Protein AF-A0A9R1PK18-F1 (afdb_monomer_lite)

Sequence (159 aa):
MLTIEDYFVHLFPNYHPVRVITLTYQPFVLVVAAVFAYHEAKVNTRVRNLVGYSLFFLGSLALIILDLATSGRGGIATFIGVCTVVAVFGVAEGHVEGAMTGDLSLMCPEFIQSFSAGMAASGAITSALRLVTKAAFEKSRDGLRRGASMHQIKPPIRS

Structure (mmCIF, N/CA/C/O backbone):
data_AF-A0A9R1PK18-F1
#
_entry.id   AF-A0A9R1PK18-F1
#
loop_
_atom_site.group_PDB
_atom_site.id
_atom_site.type_symbol
_atom_site.label_atom_id
_atom_site.label_alt_id
_atom_site.label_comp_id
_atom_site.label_asym_id
_atom_site.label_entity_id
_atom_site.label_seq_id
_atom_site.pdbx_PDB_ins_code
_atom_site.Cartn_x
_atom_site.Cartn_y
_atom_site.Cartn_z
_atom_site.occupancy
_atom_site.B_iso_or_equiv
_atom_site.auth_seq_id
_atom_site.auth_comp_id
_atom_site.auth_asym_id
_atom_site.auth_atom_id
_atom_site.pdbx_PDB_model_num
ATOM 1 N N . MET A 1 1 ? -1.855 1.711 5.609 1.00 57.25 1 MET A N 1
ATOM 2 C CA . MET A 1 1 ? -2.809 0.819 6.313 1.00 57.25 1 MET A CA 1
ATOM 3 C C . MET A 1 1 ? -2.624 0.723 7.835 1.00 57.25 1 MET A C 1
ATOM 5 O O . MET A 1 1 ? -3.554 0.308 8.508 1.00 57.25 1 MET A O 1
ATOM 9 N N . LEU A 1 2 ? -1.475 1.110 8.405 1.00 57.41 2 LEU A N 1
ATOM 10 C CA . LEU A 1 2 ? -1.173 0.887 9.831 1.00 57.41 2 LEU A CA 1
ATOM 11 C C . LEU A 1 2 ? -2.040 1.676 10.832 1.00 57.41 2 LEU A C 1
ATOM 13 O O . LEU A 1 2 ? -2.220 1.223 11.955 1.00 57.41 2 LEU A O 1
ATOM 17 N N . THR A 1 3 ? -2.576 2.842 10.466 1.00 60.62 3 THR A N 1
ATOM 18 C CA . THR A 1 3 ? -3.365 3.706 11.370 1.00 60.62 3 THR A CA 1
ATOM 19 C C . THR A 1 3 ? -4.764 3.181 11.670 1.00 60.62 3 THR A C 1
ATOM 21 O O . THR A 1 3 ? -5.301 3.455 12.737 1.00 60.62 3 THR A O 1
ATOM 24 N N . ILE A 1 4 ? -5.354 2.417 10.749 1.00 64.94 4 ILE A N 1
ATOM 25 C CA . ILE A 1 4 ? -6.726 1.903 10.871 1.00 64.94 4 ILE A CA 1
ATOM 26 C C . ILE A 1 4 ? -6.769 0.511 11.524 1.00 64.94 4 ILE A C 1
ATOM 28 O O . ILE A 1 4 ? -7.832 -0.049 11.773 1.00 64.94 4 ILE A O 1
ATOM 32 N N . GLU A 1 5 ? -5.603 -0.062 11.816 1.00 68.88 5 GLU A N 1
ATOM 33 C CA . GLU A 1 5 ? -5.474 -1.389 12.410 1.00 68.88 5 GLU A CA 1
ATOM 34 C C . GLU A 1 5 ? -6.122 -1.457 13.799 1.00 68.88 5 GLU A C 1
ATOM 36 O O . GLU A 1 5 ? -6.880 -2.383 14.074 1.00 68.88 5 GLU A O 1
ATOM 41 N N . ASP A 1 6 ? -5.900 -0.442 14.643 1.00 68.44 6 ASP A N 1
ATOM 42 C CA . ASP A 1 6 ? -6.524 -0.365 15.971 1.00 68.44 6 ASP A CA 1
ATOM 43 C C . ASP A 1 6 ? -8.057 -0.281 15.869 1.00 68.44 6 ASP A C 1
ATOM 45 O O . ASP A 1 6 ? -8.773 -0.867 16.685 1.00 68.44 6 ASP A O 1
AT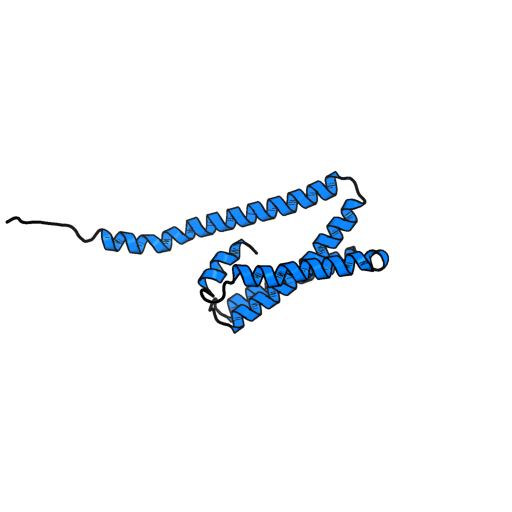OM 49 N N . TYR A 1 7 ? -8.564 0.386 14.826 1.00 69.19 7 TYR A N 1
ATOM 50 C CA . TYR A 1 7 ? -9.993 0.430 14.525 1.00 69.19 7 TYR A CA 1
ATOM 51 C C . TYR A 1 7 ? -10.524 -0.952 14.129 1.00 69.19 7 TYR A C 1
ATOM 53 O O . TYR A 1 7 ? -11.515 -1.409 14.694 1.00 69.19 7 TYR A O 1
ATOM 61 N N . PHE A 1 8 ? -9.842 -1.676 13.238 1.00 69.94 8 PHE A N 1
ATOM 62 C CA . PHE A 1 8 ? -10.273 -3.018 12.839 1.00 69.94 8 PHE A CA 1
ATOM 63 C C . PHE A 1 8 ? -10.154 -4.058 13.953 1.00 69.94 8 PHE A C 1
ATOM 65 O O . PHE A 1 8 ? -11.007 -4.939 14.036 1.00 69.94 8 PHE A O 1
ATOM 72 N N . VAL A 1 9 ? -9.161 -3.956 14.839 1.00 71.00 9 VAL A N 1
ATOM 73 C CA . VAL A 1 9 ? -9.068 -4.806 16.039 1.00 71.00 9 VAL A CA 1
ATOM 74 C C . VAL A 1 9 ? -10.256 -4.565 16.970 1.00 71.00 9 VAL A C 1
ATOM 76 O O . VAL A 1 9 ? -10.813 -5.523 17.503 1.00 71.00 9 VAL A O 1
ATOM 79 N N . HIS A 1 10 ? -10.686 -3.311 17.131 1.00 70.56 10 HIS A N 1
ATOM 80 C CA . HIS A 1 10 ? -11.887 -2.982 17.898 1.00 70.56 10 HIS A CA 1
ATOM 81 C C . HIS A 1 10 ? -13.172 -3.478 17.213 1.00 70.56 10 HIS A C 1
ATOM 83 O O . HIS A 1 10 ? -14.084 -3.964 17.879 1.00 70.56 10 HIS A O 1
ATOM 89 N N . LEU A 1 11 ? -13.243 -3.373 15.885 1.00 71.25 11 LEU A N 1
ATOM 90 C CA . LEU A 1 11 ? -14.423 -3.714 15.092 1.00 71.25 11 LEU A CA 1
ATOM 91 C C . LEU A 1 11 ? -14.609 -5.231 14.890 1.00 71.25 11 LEU A C 1
ATOM 93 O O . LEU A 1 11 ? -15.740 -5.708 14.790 1.00 71.25 11 LEU A O 1
ATOM 97 N N . PHE A 1 12 ? -13.512 -5.995 14.848 1.00 73.50 12 PHE A N 1
ATOM 98 C CA . PHE A 1 12 ? -13.492 -7.435 14.559 1.00 73.50 12 PHE A CA 1
ATOM 99 C C . PHE A 1 12 ? -12.625 -8.230 15.558 1.00 73.50 12 PHE A C 1
ATOM 101 O O . PHE A 1 12 ? -11.645 -8.869 15.159 1.00 73.50 12 PHE A O 1
ATOM 108 N N . PRO A 1 13 ? -12.982 -8.263 16.855 1.00 69.00 13 PRO A N 1
ATOM 109 C CA . PRO A 1 13 ? -12.143 -8.865 17.898 1.00 69.00 13 PRO A CA 1
ATOM 110 C C . PRO A 1 13 ? -11.873 -10.369 17.697 1.00 69.00 13 PRO A C 1
ATOM 112 O O . PRO A 1 13 ? -10.833 -10.863 18.122 1.00 69.00 13 PRO A O 1
ATOM 115 N N . ASN A 1 14 ? -12.762 -11.087 17.000 1.00 72.00 14 ASN A N 1
ATOM 116 C CA . ASN A 1 14 ? -12.668 -12.540 16.795 1.00 72.00 14 ASN A CA 1
ATOM 117 C C . ASN A 1 14 ? -11.960 -12.967 15.490 1.00 72.00 14 ASN A C 1
ATOM 119 O O . ASN A 1 14 ? -11.786 -14.161 15.271 1.00 72.00 14 ASN A O 1
ATOM 123 N N . TYR A 1 15 ? -11.565 -12.034 14.611 1.00 63.53 15 TYR A N 1
ATOM 124 C CA . TYR A 1 15 ? -11.090 -12.354 13.248 1.00 63.53 15 TYR A CA 1
ATOM 125 C C . TYR A 1 15 ? -9.581 -12.165 13.029 1.00 63.53 15 TYR A C 1
ATOM 127 O O . TYR A 1 15 ? -9.112 -12.292 11.902 1.00 63.53 15 TYR A O 1
ATOM 135 N N . HIS A 1 16 ? -8.805 -11.862 14.078 1.00 76.81 16 HIS A N 1
ATOM 136 C CA . HIS A 1 16 ? -7.369 -11.540 13.975 1.00 76.81 16 HIS A CA 1
ATOM 137 C C . HIS A 1 16 ? -7.029 -10.643 12.759 1.00 76.81 16 HIS A C 1
ATOM 139 O O . HIS A 1 16 ? -6.187 -11.009 11.930 1.00 76.81 16 HIS A O 1
ATOM 145 N N . PRO A 1 17 ? -7.668 -9.464 12.640 1.00 73.12 17 PRO A N 1
ATOM 146 C CA . PRO A 1 17 ? -7.693 -8.663 11.415 1.00 73.12 17 PRO A CA 1
ATOM 147 C C . PRO A 1 17 ? -6.297 -8.317 10.896 1.00 73.12 17 PRO A C 1
ATOM 149 O O . PRO A 1 17 ? -6.064 -8.391 9.697 1.00 73.12 17 PRO A O 1
ATOM 152 N N . VAL A 1 18 ? -5.341 -8.046 11.788 1.00 77.62 18 VAL A N 1
ATOM 153 C CA . VAL A 1 18 ? -3.947 -7.729 11.429 1.00 77.62 18 VAL A CA 1
ATOM 154 C C . VAL A 1 18 ? -3.310 -8.821 10.567 1.00 77.62 18 VAL A C 1
ATOM 156 O O . VAL A 1 18 ? -2.689 -8.532 9.551 1.00 77.62 18 VAL A O 1
ATOM 159 N N . ARG A 1 19 ? -3.496 -10.095 10.934 1.00 80.56 19 ARG A N 1
ATOM 160 C CA . ARG A 1 19 ? -2.884 -11.224 10.217 1.00 80.56 19 ARG A CA 1
ATOM 161 C C . ARG A 1 19 ? -3.543 -11.446 8.863 1.00 80.56 19 ARG A C 1
ATOM 163 O O . ARG A 1 19 ? -2.853 -11.662 7.872 1.00 80.56 19 ARG A O 1
ATOM 170 N N . VAL A 1 20 ? -4.872 -11.382 8.831 1.00 82.31 20 VAL A N 1
ATOM 171 C CA . VAL A 1 20 ? -5.658 -11.606 7.612 1.00 82.31 20 VAL A CA 1
ATOM 172 C C . VAL A 1 20 ? -5.402 -10.498 6.597 1.00 82.31 20 VAL A C 1
ATOM 174 O O . VAL A 1 20 ? -5.195 -10.783 5.422 1.00 82.31 20 VAL A O 1
ATOM 177 N N . ILE A 1 21 ? -5.351 -9.246 7.048 1.00 81.38 21 ILE A N 1
ATOM 178 C CA . ILE A 1 21 ? -5.043 -8.087 6.210 1.00 81.38 21 ILE A CA 1
ATOM 179 C C . ILE A 1 21 ? -3.657 -8.242 5.577 1.00 81.38 21 ILE A C 1
ATOM 181 O O . ILE A 1 21 ? -3.544 -8.145 4.359 1.00 81.38 21 ILE A O 1
ATOM 185 N N . THR A 1 22 ? -2.623 -8.574 6.357 1.00 83.62 22 THR A N 1
ATOM 186 C CA . THR A 1 22 ? -1.271 -8.793 5.816 1.00 83.62 22 THR A CA 1
ATOM 187 C C . THR A 1 22 ? -1.233 -9.944 4.811 1.00 83.62 22 THR A C 1
ATOM 189 O O . THR A 1 22 ? -0.655 -9.796 3.735 1.00 83.62 22 THR A O 1
ATOM 192 N N . LEU A 1 23 ? -1.894 -11.066 5.115 1.00 82.50 23 LEU A N 1
ATOM 193 C CA . LEU A 1 23 ? -2.007 -12.211 4.202 1.00 82.50 23 LEU A CA 1
ATOM 194 C C . LEU A 1 23 ? -2.803 -11.899 2.934 1.00 82.50 23 LEU A C 1
ATOM 196 O O . LEU A 1 23 ? -2.597 -12.550 1.922 1.00 82.50 23 LEU A O 1
ATOM 200 N N . THR A 1 24 ? -3.709 -10.930 2.975 1.00 84.44 24 THR A N 1
ATOM 201 C CA . THR A 1 24 ? -4.490 -10.515 1.803 1.00 84.44 24 THR A CA 1
ATOM 202 C C . THR A 1 24 ? -3.757 -9.455 0.990 1.00 84.44 24 THR A C 1
ATOM 204 O O . THR A 1 24 ? -4.005 -9.305 -0.194 1.00 84.44 24 THR A O 1
ATOM 207 N N . TYR A 1 25 ? -2.853 -8.705 1.606 1.00 87.81 25 TYR A N 1
ATOM 208 C CA . TYR A 1 25 ? -2.128 -7.628 0.951 1.00 87.81 25 TYR A CA 1
ATOM 209 C C . TYR A 1 25 ? -0.857 -8.142 0.270 1.00 87.81 25 TYR A C 1
ATOM 211 O O . TYR A 1 25 ? -0.725 -8.103 -0.953 1.00 87.81 25 TYR A O 1
ATOM 219 N N . GLN A 1 26 ? 0.055 -8.705 1.065 1.00 90.31 26 GLN A N 1
ATOM 220 C CA . GLN A 1 26 ? 1.417 -9.024 0.648 1.00 90.31 26 GLN A CA 1
ATOM 221 C C . GLN A 1 26 ? 1.521 -9.975 -0.558 1.00 90.31 26 GLN A C 1
ATOM 223 O O . GLN A 1 26 ? 2.322 -9.691 -1.450 1.00 90.31 26 GLN A O 1
ATOM 228 N N . PRO A 1 27 ? 0.763 -11.089 -0.654 1.00 92.06 27 PRO A N 1
ATOM 229 C CA . PRO A 1 27 ? 0.906 -11.978 -1.801 1.00 92.06 27 PRO A CA 1
ATOM 230 C C . PRO A 1 27 ? 0.426 -11.329 -3.097 1.00 92.06 27 PRO A C 1
ATOM 232 O O . PRO A 1 27 ? 1.009 -11.601 -4.139 1.00 92.06 27 PRO A O 1
ATOM 235 N N . PHE A 1 28 ? -0.573 -10.443 -3.060 1.00 92.06 28 PHE A N 1
ATOM 236 C CA . PHE A 1 28 ? -1.008 -9.731 -4.262 1.00 92.06 28 PHE A CA 1
ATOM 237 C C . PHE A 1 28 ? 0.062 -8.759 -4.748 1.00 92.06 28 PHE A C 1
ATOM 239 O O . PHE A 1 28 ? 0.334 -8.733 -5.945 1.00 92.06 28 PHE A O 1
ATOM 246 N N . VAL A 1 29 ? 0.723 -8.042 -3.832 1.00 93.50 29 VAL A N 1
ATOM 247 C CA . VAL A 1 29 ? 1.872 -7.183 -4.163 1.00 93.50 29 VAL A CA 1
ATOM 248 C C . VAL A 1 29 ? 2.945 -7.999 -4.879 1.00 93.50 29 VAL A C 1
ATOM 250 O O . VAL A 1 29 ? 3.349 -7.659 -5.990 1.00 93.50 29 VAL A O 1
ATOM 253 N N . LEU A 1 30 ? 3.353 -9.124 -4.279 1.00 93.06 30 LEU A N 1
ATOM 254 C CA . LEU A 1 30 ? 4.409 -9.982 -4.818 1.00 93.06 30 LEU A CA 1
ATOM 255 C C . LEU A 1 30 ? 4.026 -10.611 -6.160 1.00 93.06 30 LEU A C 1
ATOM 257 O O . LEU A 1 30 ? 4.839 -10.619 -7.079 1.00 93.06 30 LEU A O 1
ATOM 261 N N . VAL A 1 31 ? 2.799 -11.120 -6.294 1.00 94.56 31 VAL A N 1
ATOM 262 C CA . VAL A 1 31 ? 2.314 -11.734 -7.538 1.00 94.56 31 VAL A CA 1
ATOM 263 C C . VAL A 1 31 ? 2.273 -10.703 -8.657 1.00 94.56 31 VAL A C 1
ATOM 265 O O . VAL A 1 31 ? 2.783 -10.964 -9.743 1.00 94.56 31 VAL A O 1
ATOM 268 N N . VAL A 1 32 ? 1.709 -9.522 -8.404 1.00 94.06 32 VAL A N 1
ATOM 269 C CA . VAL A 1 32 ? 1.619 -8.460 -9.410 1.00 94.06 32 VAL A CA 1
ATOM 270 C C . VAL A 1 32 ? 3.012 -7.980 -9.810 1.00 94.06 32 VAL A C 1
ATOM 272 O O . VAL A 1 32 ? 3.303 -7.905 -11.005 1.00 94.06 32 VAL A O 1
ATOM 275 N N . ALA A 1 33 ? 3.895 -7.735 -8.840 1.00 92.12 33 ALA A N 1
ATOM 276 C CA . ALA A 1 33 ? 5.277 -7.354 -9.107 1.00 92.12 33 ALA A CA 1
ATOM 277 C C . ALA A 1 33 ? 6.014 -8.422 -9.933 1.00 92.12 33 ALA A C 1
ATOM 279 O O . ALA A 1 33 ? 6.640 -8.088 -10.936 1.00 92.12 33 ALA A O 1
ATOM 280 N N . ALA A 1 34 ? 5.886 -9.707 -9.583 1.00 92.19 34 ALA A N 1
ATOM 281 C CA . ALA A 1 34 ? 6.526 -10.809 -10.303 1.00 92.19 34 ALA A CA 1
ATOM 282 C C . ALA A 1 34 ? 6.002 -10.964 -11.739 1.00 92.19 34 ALA A C 1
ATOM 284 O O . ALA A 1 34 ? 6.788 -11.125 -12.673 1.00 92.19 34 ALA A O 1
ATOM 285 N N . VAL A 1 35 ? 4.682 -10.872 -11.940 1.00 92.81 35 VAL A N 1
ATOM 286 C CA . VAL A 1 35 ? 4.061 -10.936 -13.273 1.00 92.81 35 VAL A CA 1
ATOM 287 C C . VAL A 1 35 ? 4.586 -9.815 -14.163 1.00 92.81 35 VAL A C 1
ATOM 289 O O . VAL A 1 35 ? 4.923 -10.055 -15.324 1.00 92.81 35 VAL A O 1
ATOM 292 N N . PHE A 1 36 ? 4.678 -8.600 -13.628 1.00 90.88 36 PHE A N 1
ATOM 293 C CA . PHE A 1 36 ? 5.162 -7.451 -14.379 1.00 90.88 36 PHE A CA 1
ATOM 294 C C . PHE A 1 36 ? 6.672 -7.443 -14.591 1.00 90.88 36 PHE A C 1
ATOM 296 O O . PHE A 1 36 ? 7.106 -6.988 -15.645 1.00 90.88 36 PHE A O 1
ATOM 303 N N . ALA A 1 37 ? 7.454 -7.973 -13.651 1.00 88.56 37 ALA A N 1
ATOM 304 C CA . ALA A 1 37 ? 8.886 -8.184 -13.835 1.00 88.56 37 ALA A CA 1
ATOM 305 C C . ALA A 1 37 ? 9.156 -9.197 -14.960 1.00 88.56 37 ALA A C 1
ATOM 307 O O . ALA A 1 37 ? 10.032 -8.986 -15.789 1.00 88.56 37 ALA A O 1
ATOM 308 N N . TYR A 1 38 ? 8.354 -10.263 -15.062 1.00 89.25 38 TYR A N 1
ATOM 309 C CA . TYR A 1 38 ? 8.489 -11.241 -16.146 1.00 89.25 38 TYR A CA 1
ATOM 310 C C . TYR A 1 38 ? 8.106 -10.673 -17.526 1.00 89.25 38 TYR A C 1
ATOM 312 O O . TYR A 1 38 ? 8.702 -11.030 -18.541 1.00 89.25 38 TYR A O 1
ATOM 320 N N . HIS A 1 39 ? 7.114 -9.780 -17.581 1.00 87.88 39 HIS A N 1
ATOM 321 C CA . HIS A 1 39 ? 6.614 -9.189 -18.830 1.00 87.88 39 HIS A CA 1
ATOM 322 C C . HIS A 1 39 ? 7.172 -7.788 -19.125 1.00 87.88 39 HIS A C 1
ATOM 324 O O . HIS A 1 39 ? 6.640 -7.106 -20.002 1.00 87.88 39 HIS A O 1
ATOM 330 N N . GLU A 1 40 ? 8.220 -7.357 -18.421 1.00 76.56 40 GLU A N 1
ATOM 331 C CA . GLU A 1 40 ? 8.709 -5.972 -18.401 1.00 76.56 40 GLU A CA 1
ATOM 332 C C . GLU A 1 40 ? 8.861 -5.370 -19.805 1.00 76.56 40 GLU A C 1
ATOM 334 O O . GLU A 1 40 ? 8.290 -4.320 -20.093 1.00 76.56 40 GLU A O 1
ATOM 339 N N . ALA A 1 41 ? 9.514 -6.094 -20.720 1.00 73.38 41 ALA A N 1
ATOM 340 C CA . ALA A 1 41 ? 9.790 -5.639 -22.085 1.00 73.38 41 ALA A CA 1
ATOM 341 C C . ALA A 1 41 ? 8.538 -5.308 -22.929 1.00 73.38 41 ALA A C 1
ATOM 343 O O . ALA A 1 41 ? 8.654 -4.696 -23.989 1.00 73.38 41 ALA A O 1
ATOM 344 N N . LYS A 1 42 ? 7.343 -5.733 -22.501 1.00 76.94 42 LYS A N 1
ATOM 345 C CA . LYS A 1 42 ? 6.075 -5.529 -23.222 1.00 76.94 42 LYS A CA 1
ATOM 346 C C . LYS A 1 42 ? 5.140 -4.534 -22.534 1.00 76.94 42 LYS A C 1
ATOM 348 O O . LYS A 1 42 ? 4.078 -4.237 -23.080 1.00 76.94 42 LYS A O 1
ATOM 353 N N . VAL A 1 43 ? 5.483 -4.039 -21.343 1.00 82.50 43 VAL A N 1
ATOM 354 C CA . VAL A 1 43 ? 4.561 -3.277 -20.491 1.00 82.50 43 VAL A CA 1
ATOM 355 C C . VAL A 1 43 ? 5.013 -1.829 -20.355 1.00 82.50 43 VAL A C 1
ATOM 357 O O . VAL A 1 43 ? 6.135 -1.540 -19.963 1.00 82.50 43 VAL A O 1
ATOM 360 N N . ASN A 1 44 ? 4.097 -0.896 -20.617 1.00 88.75 44 ASN A N 1
ATOM 361 C CA . ASN A 1 44 ? 4.351 0.529 -20.429 1.00 88.75 44 ASN A CA 1
ATOM 362 C C . ASN A 1 44 ? 4.254 0.912 -18.941 1.00 88.75 44 ASN A C 1
ATOM 364 O O . ASN A 1 44 ? 3.169 0.884 -18.350 1.00 88.75 44 ASN A O 1
ATOM 368 N N . THR A 1 45 ? 5.378 1.322 -18.352 1.00 89.25 45 THR A N 1
ATOM 369 C CA . THR A 1 45 ? 5.494 1.694 -16.933 1.00 89.25 45 THR A CA 1
ATOM 370 C C . THR A 1 45 ? 4.642 2.907 -16.562 1.00 89.25 45 THR A C 1
ATOM 372 O O . THR A 1 45 ? 4.044 2.924 -15.486 1.00 89.25 45 THR A O 1
ATOM 375 N N . ARG A 1 46 ? 4.447 3.876 -17.471 1.00 90.19 46 ARG A N 1
ATOM 376 C CA . ARG A 1 46 ? 3.570 5.037 -17.218 1.00 90.19 46 ARG A CA 1
ATOM 377 C C . ARG A 1 46 ? 2.111 4.634 -17.051 1.00 90.19 46 ARG A C 1
ATOM 379 O O . ARG A 1 46 ? 1.433 5.135 -16.157 1.00 90.19 46 ARG A O 1
ATOM 386 N N . VAL A 1 47 ? 1.633 3.724 -17.901 1.00 91.56 47 VAL A N 1
ATOM 387 C CA . VAL A 1 47 ? 0.265 3.194 -17.803 1.00 91.56 47 VAL A CA 1
ATOM 388 C C . VAL A 1 47 ? 0.120 2.387 -16.520 1.00 91.56 47 VAL A C 1
ATOM 390 O O . VAL A 1 47 ? -0.872 2.546 -15.815 1.00 91.56 47 VAL A O 1
ATOM 393 N N . ARG A 1 48 ? 1.137 1.588 -16.170 1.00 92.50 48 ARG A N 1
ATOM 394 C CA . ARG A 1 48 ? 1.164 0.823 -14.919 1.00 92.50 48 ARG A CA 1
ATOM 395 C C . ARG A 1 48 ? 1.027 1.736 -13.696 1.00 92.50 48 ARG A C 1
ATOM 397 O O . ARG A 1 48 ? 0.166 1.487 -12.856 1.00 92.50 48 ARG A O 1
ATOM 404 N N . ASN A 1 49 ? 1.777 2.838 -13.658 1.00 94.06 49 ASN A N 1
ATOM 405 C CA . ASN A 1 49 ? 1.663 3.860 -12.615 1.00 94.06 49 ASN A CA 1
ATOM 406 C C . ASN A 1 49 ? 0.277 4.511 -12.574 1.00 94.06 49 ASN A C 1
ATOM 408 O O . ASN A 1 49 ? -0.308 4.625 -11.499 1.00 94.06 49 ASN A O 1
ATOM 412 N N . LEU A 1 50 ? -0.271 4.915 -13.723 1.00 95.31 50 LEU A N 1
ATOM 413 C CA . LEU A 1 50 ? -1.588 5.555 -13.776 1.00 95.31 50 LEU A CA 1
ATOM 414 C C . LEU A 1 50 ? -2.693 4.621 -13.266 1.00 95.31 50 LEU A C 1
ATOM 416 O O . LEU A 1 50 ? -3.546 5.048 -12.488 1.00 95.31 50 LEU A O 1
ATOM 420 N N . VAL A 1 51 ? -2.656 3.348 -13.668 1.00 95.81 51 VAL A N 1
ATOM 421 C CA . VAL A 1 51 ? -3.588 2.316 -13.193 1.00 95.81 51 VAL A CA 1
ATOM 422 C C . VAL A 1 51 ? -3.445 2.130 -11.686 1.00 95.81 51 VAL A C 1
ATOM 424 O O . VAL A 1 51 ? -4.443 2.199 -10.973 1.00 95.81 51 VAL A O 1
ATOM 427 N N . GLY A 1 52 ? -2.220 1.963 -11.185 1.00 95.81 52 GLY A N 1
ATOM 428 C CA . GLY A 1 52 ? -1.968 1.773 -9.758 1.00 95.81 52 GLY A CA 1
ATOM 429 C C . GLY A 1 52 ? -2.454 2.948 -8.900 1.00 95.81 52 GLY A C 1
ATOM 430 O O . GLY A 1 52 ? -3.211 2.746 -7.952 1.00 95.81 52 GLY A O 1
ATOM 431 N N . TYR A 1 53 ? -2.128 4.191 -9.267 1.00 95.81 53 TYR A N 1
ATOM 432 C CA . TYR A 1 53 ? -2.621 5.370 -8.543 1.00 95.81 53 TYR A CA 1
ATOM 433 C C . TYR A 1 53 ? -4.142 5.543 -8.640 1.00 95.81 53 TYR A C 1
ATOM 435 O O . TYR A 1 53 ? -4.776 5.931 -7.657 1.00 95.81 53 TYR A O 1
ATOM 443 N N . SER A 1 54 ? -4.748 5.203 -9.781 1.00 96.94 54 SER A N 1
ATOM 444 C CA . SER A 1 54 ? -6.210 5.207 -9.926 1.00 96.94 54 SER A CA 1
ATOM 445 C C . SER A 1 54 ? -6.867 4.176 -9.004 1.00 96.94 54 SER A C 1
ATOM 447 O O . SER A 1 54 ? -7.869 4.480 -8.359 1.00 96.94 54 SER A O 1
ATOM 449 N N . LEU A 1 55 ? -6.286 2.979 -8.882 1.00 96.06 55 LEU A N 1
ATOM 450 C CA . LEU A 1 55 ? -6.754 1.943 -7.958 1.00 96.06 55 LEU A CA 1
ATOM 451 C C . LEU A 1 55 ? -6.608 2.376 -6.494 1.00 96.06 55 LEU A C 1
ATOM 453 O O . LEU A 1 55 ? -7.533 2.158 -5.714 1.00 96.06 55 LEU A O 1
ATOM 457 N N . PHE A 1 56 ? -5.509 3.038 -6.117 1.00 94.38 56 PHE A N 1
ATOM 458 C CA . PHE A 1 56 ? -5.367 3.610 -4.773 1.00 94.38 56 PHE A CA 1
ATOM 459 C C . PHE A 1 56 ? -6.445 4.649 -4.469 1.00 94.38 56 PHE A C 1
ATOM 461 O O . PHE A 1 56 ? -7.033 4.634 -3.384 1.00 94.38 56 PHE 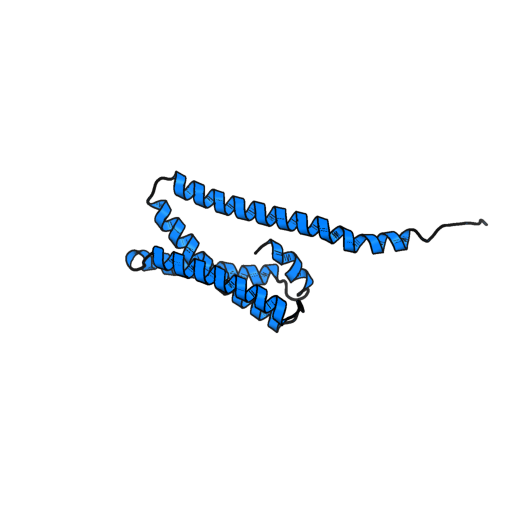A O 1
ATOM 468 N N . PHE A 1 57 ? -6.733 5.531 -5.424 1.00 95.12 57 PHE A N 1
ATOM 469 C CA . PHE A 1 57 ? -7.773 6.541 -5.277 1.00 95.12 57 PHE A CA 1
ATOM 470 C C . PHE A 1 57 ? -9.160 5.902 -5.116 1.00 95.12 57 PHE A C 1
ATOM 472 O O . PHE A 1 57 ? -9.851 6.158 -4.128 1.00 95.12 57 PHE A O 1
ATOM 479 N N . LEU A 1 58 ? -9.539 5.008 -6.033 1.00 96.00 58 LEU A N 1
ATOM 480 C CA . LEU A 1 58 ? -10.832 4.321 -6.003 1.00 96.00 58 LEU A CA 1
ATOM 481 C C . LEU A 1 58 ? -10.992 3.429 -4.767 1.00 96.00 58 LEU A C 1
ATOM 483 O O . LEU A 1 58 ? -12.053 3.432 -4.150 1.00 96.00 58 LEU A O 1
ATOM 487 N N . GLY A 1 59 ? -9.947 2.704 -4.364 1.00 94.50 59 GLY A N 1
ATOM 488 C CA . GLY A 1 59 ? -9.966 1.886 -3.152 1.00 94.50 59 GLY A CA 1
ATOM 489 C C . GLY A 1 59 ? -10.113 2.732 -1.884 1.00 94.50 59 GLY A C 1
ATOM 490 O O . GLY A 1 59 ? -10.871 2.375 -0.985 1.00 94.50 59 GLY A O 1
ATOM 491 N N . SER A 1 60 ? -9.471 3.903 -1.826 1.00 92.44 60 SER A N 1
ATOM 492 C CA . SER A 1 60 ? -9.621 4.824 -0.689 1.00 92.44 60 SER A CA 1
ATOM 493 C C . SER A 1 60 ? -11.049 5.359 -0.586 1.00 92.44 60 SER A C 1
ATOM 495 O O . SER A 1 60 ? -11.623 5.366 0.502 1.00 92.44 60 SER A O 1
ATOM 497 N N . LEU A 1 61 ? -11.662 5.727 -1.717 1.00 94.31 61 LEU A N 1
ATOM 498 C CA . LEU A 1 61 ? -13.080 6.093 -1.765 1.00 94.31 61 LEU A CA 1
ATOM 499 C C . LEU A 1 61 ? -13.982 4.927 -1.345 1.00 94.31 61 LEU A C 1
ATOM 501 O O . LEU A 1 61 ? -14.912 5.129 -0.567 1.00 94.31 61 LEU A O 1
ATOM 505 N N . ALA A 1 62 ? -13.692 3.708 -1.803 1.00 92.69 62 ALA A N 1
ATOM 506 C CA . ALA A 1 62 ? -14.462 2.520 -1.451 1.00 92.69 62 ALA A CA 1
ATOM 507 C C . ALA A 1 62 ? -14.431 2.229 0.058 1.00 92.69 62 ALA A C 1
ATOM 509 O O . ALA A 1 62 ? -15.472 1.891 0.616 1.00 92.69 62 ALA A O 1
ATOM 510 N N . LEU A 1 63 ? -13.290 2.408 0.738 1.00 90.25 63 LEU A N 1
ATOM 511 C CA . LEU A 1 63 ? -13.220 2.277 2.201 1.00 90.25 63 LEU A CA 1
ATOM 512 C C . LEU A 1 63 ? -14.078 3.319 2.922 1.00 90.25 63 LEU A C 1
ATOM 514 O O . LEU A 1 63 ? -14.775 2.963 3.868 1.00 90.25 63 LEU A O 1
ATOM 518 N N . ILE A 1 64 ? -14.059 4.577 2.473 1.00 90.38 64 ILE A N 1
ATOM 519 C CA . ILE A 1 64 ? -14.885 5.644 3.064 1.00 90.38 64 ILE A CA 1
ATOM 520 C C . ILE A 1 64 ? -16.374 5.332 2.873 1.00 90.38 64 ILE A C 1
ATOM 522 O O . ILE A 1 64 ? -17.158 5.433 3.815 1.00 90.38 64 ILE A O 1
ATOM 526 N N . ILE A 1 65 ? -16.766 4.914 1.666 1.00 92.31 65 ILE A N 1
ATOM 527 C CA . ILE A 1 65 ? -18.148 4.527 1.360 1.00 92.31 65 ILE A CA 1
ATOM 528 C C . ILE A 1 65 ? -18.564 3.319 2.202 1.00 92.31 65 ILE A C 1
ATOM 530 O O . ILE A 1 65 ? -19.674 3.308 2.725 1.00 92.31 65 ILE A O 1
ATOM 534 N N . LEU A 1 66 ? -17.693 2.320 2.360 1.00 89.62 66 LEU A N 1
ATOM 535 C CA . LEU A 1 66 ? -17.967 1.132 3.166 1.00 89.62 66 LEU A CA 1
ATOM 536 C C . LEU A 1 66 ? -18.169 1.488 4.643 1.00 89.62 66 LEU A C 1
ATOM 538 O O . LEU A 1 66 ? -19.120 1.007 5.257 1.00 89.62 66 LEU A O 1
ATOM 542 N N . ASP A 1 67 ? -17.317 2.342 5.207 1.00 87.06 67 ASP A N 1
ATOM 543 C CA . ASP A 1 67 ? -17.443 2.796 6.595 1.00 87.06 67 ASP A CA 1
ATOM 544 C C . ASP A 1 67 ? -18.747 3.584 6.811 1.00 87.06 67 ASP A C 1
ATOM 546 O O . ASP A 1 67 ? -19.507 3.295 7.738 1.00 87.06 67 ASP A O 1
ATOM 550 N N . LEU A 1 68 ? -19.088 4.486 5.883 1.00 87.94 68 LEU A N 1
ATOM 551 C CA . LEU A 1 68 ? -20.334 5.253 5.931 1.00 87.94 68 LEU A CA 1
ATOM 552 C C . LEU A 1 68 ? -21.577 4.363 5.769 1.00 87.94 68 LEU A C 1
ATOM 554 O O . LEU A 1 68 ? -22.515 4.457 6.562 1.00 87.94 68 LEU A O 1
ATOM 558 N N . ALA A 1 69 ? -21.583 3.469 4.777 1.00 87.94 69 ALA A N 1
ATOM 559 C CA . ALA A 1 69 ? -22.698 2.564 4.493 1.00 87.94 69 ALA A CA 1
ATOM 560 C C . ALA A 1 69 ? -22.953 1.577 5.638 1.00 87.94 69 ALA A C 1
ATOM 562 O O . ALA A 1 69 ? -24.091 1.182 5.884 1.00 87.94 69 ALA A O 1
ATOM 563 N N . THR A 1 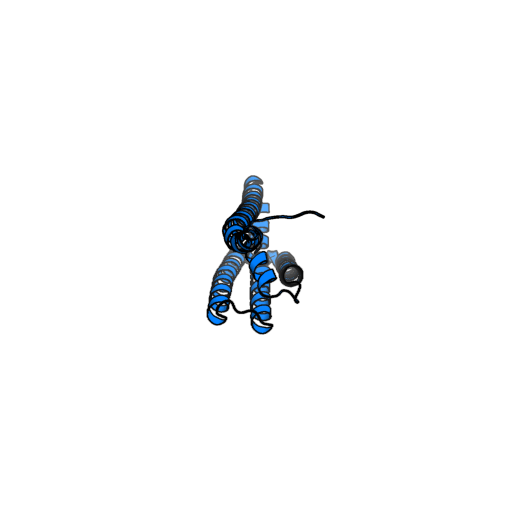70 ? -21.901 1.200 6.362 1.00 86.88 70 THR A N 1
ATOM 564 C CA . THR A 1 70 ? -22.005 0.328 7.536 1.00 86.88 70 THR A CA 1
ATOM 565 C C . THR A 1 70 ? -22.214 1.110 8.829 1.00 86.88 70 THR A C 1
ATOM 567 O O . THR A 1 70 ? -22.415 0.498 9.876 1.00 86.88 70 THR A O 1
ATOM 570 N N . SER A 1 71 ? -22.223 2.450 8.780 1.00 84.81 71 SER A N 1
ATOM 571 C CA . SER A 1 71 ? -22.276 3.328 9.959 1.00 84.81 71 SER A CA 1
ATOM 572 C C . SER A 1 71 ? -21.205 2.971 10.999 1.00 84.81 71 SER A C 1
ATOM 574 O O . SER A 1 71 ? -21.476 2.979 12.202 1.00 84.81 71 SER A O 1
ATOM 576 N N . GLY A 1 72 ? -20.023 2.555 10.533 1.00 74.62 72 GLY A N 1
ATOM 577 C CA . GLY A 1 72 ? -18.935 2.052 11.372 1.00 74.62 72 GLY A CA 1
ATOM 578 C C . GLY A 1 72 ? -19.279 0.786 12.166 1.00 74.62 72 GLY A C 1
ATOM 579 O O . GLY A 1 72 ? -18.664 0.513 13.197 1.00 74.62 72 GLY A O 1
ATOM 580 N N . ARG A 1 73 ? -20.293 0.012 11.748 1.00 77.00 73 ARG A N 1
ATOM 581 C CA . ARG A 1 73 ? -20.665 -1.255 12.391 1.00 77.00 73 ARG A CA 1
ATOM 582 C C . ARG A 1 73 ? -19.839 -2.414 11.843 1.00 77.00 73 ARG A C 1
ATOM 584 O O . ARG A 1 73 ? -19.646 -2.577 10.637 1.00 77.00 73 ARG A O 1
ATOM 591 N N . GLY A 1 74 ? -19.394 -3.260 12.767 1.00 73.88 74 GLY A N 1
ATOM 592 C CA . GLY A 1 74 ? -18.687 -4.496 12.454 1.00 73.88 74 GLY A CA 1
ATOM 593 C C . GLY A 1 74 ? -19.622 -5.589 11.939 1.00 73.88 74 GLY A C 1
ATOM 594 O O . GLY A 1 74 ? -20.842 -5.442 11.913 1.00 73.88 74 GLY A O 1
ATOM 595 N N . GLY A 1 75 ? -19.038 -6.714 11.536 1.00 84.00 75 GLY A N 1
ATOM 596 C CA . GLY A 1 75 ? -19.742 -7.845 10.934 1.00 84.00 75 GLY A CA 1
ATOM 597 C C . GLY A 1 75 ? -18.936 -8.526 9.827 1.00 84.00 75 GLY A C 1
ATOM 598 O O . GLY A 1 75 ? -18.026 -7.940 9.244 1.00 84.00 75 GLY A O 1
ATOM 599 N N . ILE A 1 76 ? -19.285 -9.774 9.510 1.00 83.38 76 ILE A N 1
ATOM 600 C CA . ILE A 1 76 ? -18.569 -10.566 8.497 1.00 83.38 76 ILE A CA 1
ATOM 601 C C . ILE A 1 76 ? -18.581 -9.885 7.116 1.00 83.38 76 ILE A C 1
ATOM 603 O O . ILE A 1 76 ? -17.563 -9.867 6.435 1.00 83.38 76 ILE A O 1
ATOM 607 N N . ALA A 1 77 ? -19.698 -9.260 6.726 1.00 85.19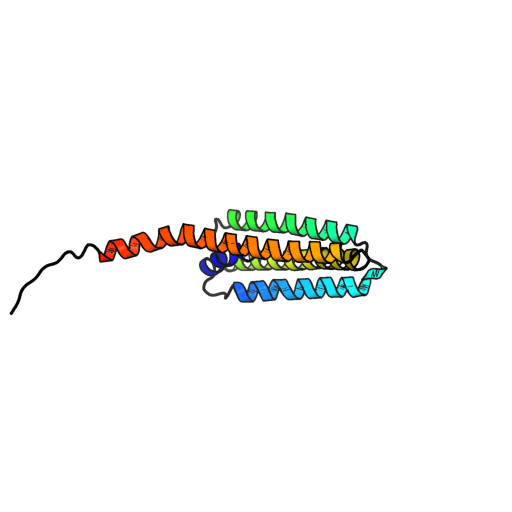 77 ALA A N 1
ATOM 608 C CA . ALA A 1 77 ? -19.830 -8.587 5.434 1.00 85.19 77 ALA A CA 1
ATOM 609 C C . ALA A 1 77 ? -18.908 -7.360 5.323 1.00 85.19 77 ALA A C 1
ATOM 611 O O . ALA A 1 77 ? -18.185 -7.224 4.337 1.00 85.19 77 ALA A O 1
ATOM 612 N N . THR A 1 78 ? -18.867 -6.512 6.359 1.00 88.19 78 THR A N 1
ATOM 613 C CA . THR A 1 78 ? -17.941 -5.371 6.431 1.00 88.19 78 THR A CA 1
ATOM 614 C C . THR A 1 78 ? -16.491 -5.847 6.392 1.00 88.19 78 THR A C 1
ATOM 616 O O . THR A 1 78 ? -15.678 -5.278 5.671 1.00 88.19 78 THR A O 1
ATOM 619 N N . PHE A 1 79 ? -16.168 -6.925 7.114 1.00 85.00 79 PHE A N 1
ATOM 620 C CA . PHE A 1 79 ? -14.825 -7.505 7.124 1.00 85.00 79 PHE A CA 1
ATOM 621 C C . PHE A 1 79 ? -14.396 -8.002 5.737 1.00 85.00 79 PHE A C 1
ATOM 623 O O . PHE A 1 79 ? -13.311 -7.659 5.275 1.00 85.00 79 PHE A O 1
ATOM 630 N N . ILE A 1 80 ? -15.264 -8.738 5.033 1.00 87.62 80 ILE A N 1
ATOM 631 C CA . ILE A 1 80 ? -15.014 -9.188 3.654 1.00 87.62 80 ILE A CA 1
ATOM 632 C C . ILE A 1 80 ? -14.815 -7.987 2.719 1.00 87.62 80 ILE A C 1
ATOM 634 O O . ILE A 1 80 ? -13.899 -7.997 1.894 1.00 87.62 80 ILE A O 1
ATOM 638 N N . GLY A 1 81 ? -15.629 -6.936 2.863 1.00 90.12 81 GLY A N 1
ATOM 639 C CA . GLY A 1 81 ? -15.480 -5.694 2.102 1.00 90.12 81 GLY A CA 1
ATOM 640 C C . GLY A 1 81 ? -14.113 -5.043 2.321 1.00 90.12 81 GLY A C 1
ATOM 641 O O . GLY A 1 81 ? -13.415 -4.737 1.357 1.00 90.12 81 GLY A O 1
ATOM 642 N N . VAL A 1 82 ? -13.682 -4.920 3.579 1.00 90.44 82 VAL A N 1
ATOM 643 C CA . VAL A 1 82 ? -12.351 -4.409 3.935 1.00 90.44 82 VAL A CA 1
ATOM 644 C C . VAL A 1 82 ? -11.255 -5.273 3.313 1.00 90.44 82 VAL A C 1
ATOM 646 O O . VAL A 1 82 ? -10.389 -4.735 2.631 1.00 90.44 82 VAL A O 1
ATOM 649 N N . CYS A 1 83 ? -11.301 -6.599 3.479 1.00 89.69 83 CYS A N 1
ATOM 650 C CA . CYS A 1 83 ? -10.322 -7.514 2.884 1.00 89.69 83 CYS A CA 1
ATOM 651 C C . CYS A 1 83 ? -10.249 -7.376 1.357 1.00 89.69 83 CYS A C 1
ATOM 653 O O . CYS A 1 83 ? -9.159 -7.385 0.790 1.00 89.69 83 CYS A O 1
ATOM 655 N N . THR A 1 84 ? -11.391 -7.186 0.695 1.00 91.81 84 THR A N 1
ATOM 656 C CA . THR A 1 84 ? -11.450 -6.974 -0.757 1.00 91.81 84 THR A CA 1
ATOM 657 C C . THR A 1 84 ? -10.725 -5.691 -1.157 1.00 91.81 84 THR A C 1
ATOM 659 O O . THR A 1 84 ? -9.904 -5.707 -2.071 1.00 91.81 84 THR A O 1
ATOM 662 N N . VAL A 1 85 ? -10.962 -4.582 -0.450 1.00 93.69 85 VAL A N 1
ATOM 663 C CA . VAL A 1 85 ? -10.265 -3.321 -0.746 1.00 93.69 85 VAL A CA 1
ATOM 664 C C . VAL A 1 85 ? -8.769 -3.413 -0.432 1.00 93.69 85 VAL A C 1
ATOM 666 O O . VAL A 1 85 ? -7.947 -2.885 -1.176 1.00 93.69 85 VAL A O 1
ATOM 669 N N . VAL A 1 86 ? -8.389 -4.143 0.618 1.00 92.25 86 VAL A N 1
ATOM 670 C CA . VAL A 1 86 ? -6.980 -4.425 0.931 1.00 92.25 86 VAL A CA 1
ATOM 671 C C . VAL A 1 86 ? -6.301 -5.200 -0.195 1.00 92.25 86 VAL A C 1
ATOM 673 O O . VAL A 1 86 ? -5.191 -4.842 -0.578 1.00 92.25 86 VAL A O 1
ATOM 676 N N . ALA A 1 87 ? -6.962 -6.209 -0.768 1.00 93.44 87 ALA A N 1
ATOM 677 C CA . ALA A 1 87 ? -6.434 -6.922 -1.931 1.00 93.44 87 ALA A CA 1
ATOM 678 C C . ALA A 1 87 ? -6.218 -5.968 -3.119 1.00 93.44 87 ALA A C 1
ATOM 680 O O . ALA A 1 87 ? -5.169 -6.005 -3.761 1.00 93.44 87 ALA A O 1
ATOM 681 N N . VAL A 1 88 ? -7.169 -5.058 -3.372 1.00 95.38 88 VAL A N 1
ATOM 682 C CA . VAL A 1 88 ? -7.046 -4.023 -4.415 1.00 95.38 88 VAL A CA 1
ATOM 683 C C . VAL A 1 88 ? -5.853 -3.103 -4.156 1.00 95.38 88 VAL A C 1
ATOM 685 O O . VAL A 1 88 ? -5.116 -2.797 -5.091 1.00 95.38 88 VAL A O 1
ATOM 688 N N . PHE A 1 89 ? -5.614 -2.696 -2.907 1.00 94.56 89 PHE A N 1
ATOM 689 C CA . PHE A 1 89 ? -4.424 -1.916 -2.563 1.00 94.56 89 PHE A CA 1
ATOM 690 C C . PHE A 1 89 ? -3.126 -2.694 -2.773 1.00 94.56 89 PHE A C 1
ATOM 692 O O . PHE A 1 89 ? -2.171 -2.109 -3.271 1.00 94.56 89 PHE A O 1
ATOM 699 N N . GLY A 1 90 ? -3.094 -3.995 -2.475 1.00 94.38 90 GLY A N 1
ATOM 700 C CA . GLY A 1 90 ? -1.925 -4.829 -2.766 1.00 94.38 90 GLY A CA 1
ATOM 701 C C . GLY A 1 90 ? -1.637 -4.909 -4.270 1.00 94.38 90 GLY A C 1
ATOM 702 O O . GLY A 1 90 ? -0.495 -4.777 -4.706 1.00 94.38 90 GLY A O 1
ATOM 703 N N . VAL A 1 91 ? -2.685 -5.034 -5.092 1.00 95.56 91 VAL A N 1
ATOM 704 C CA . VAL A 1 91 ? -2.556 -4.968 -6.557 1.00 95.56 91 VAL A CA 1
ATOM 705 C C . VAL A 1 91 ? -2.042 -3.599 -7.006 1.00 95.56 91 VAL A C 1
ATOM 707 O O . VAL A 1 91 ? -1.141 -3.531 -7.843 1.00 95.56 91 VAL A O 1
ATOM 710 N N . ALA A 1 92 ? -2.593 -2.515 -6.460 1.00 95.94 92 ALA A N 1
ATOM 711 C CA . ALA A 1 92 ? -2.187 -1.149 -6.776 1.00 95.94 92 ALA A CA 1
ATOM 712 C C . ALA A 1 92 ? -0.713 -0.889 -6.426 1.00 95.94 92 ALA A C 1
ATOM 714 O O . ALA A 1 92 ? 0.017 -0.328 -7.244 1.00 95.94 92 ALA A O 1
ATOM 715 N N . GLU A 1 93 ? -0.255 -1.348 -5.259 1.00 94.56 93 GLU A N 1
ATOM 716 C CA . GLU A 1 93 ? 1.141 -1.219 -4.837 1.00 94.56 93 GLU A CA 1
ATOM 717 C C . GLU A 1 93 ? 2.078 -1.983 -5.772 1.00 94.56 93 GLU A C 1
ATOM 719 O O . GLU A 1 93 ? 3.024 -1.390 -6.282 1.00 94.56 93 GLU A O 1
ATOM 724 N N . GLY A 1 94 ? 1.761 -3.236 -6.120 1.00 94.19 94 GLY A N 1
ATOM 725 C CA . GLY A 1 94 ? 2.564 -4.001 -7.081 1.00 94.19 94 GLY A CA 1
ATOM 726 C C . GLY A 1 94 ? 2.705 -3.313 -8.449 1.00 94.19 94 GLY A C 1
ATOM 727 O O . GLY A 1 94 ? 3.742 -3.438 -9.102 1.00 94.19 94 GLY A O 1
ATOM 728 N N . HIS A 1 95 ? 1.698 -2.541 -8.881 1.00 94.69 95 HIS A N 1
ATOM 729 C CA . HIS A 1 95 ? 1.791 -1.727 -10.097 1.00 94.69 95 HIS A CA 1
ATOM 730 C C . HIS A 1 95 ? 2.761 -0.551 -9.925 1.00 94.69 95 HIS A C 1
ATOM 732 O O . HIS A 1 95 ? 3.669 -0.398 -10.749 1.00 94.69 95 HIS A O 1
ATOM 738 N N . VAL A 1 96 ? 2.550 0.273 -8.890 1.00 94.81 96 VAL A N 1
ATOM 739 C CA . VAL A 1 96 ? 3.279 1.534 -8.673 1.00 94.81 96 VAL A CA 1
ATOM 740 C C . VAL A 1 96 ? 4.702 1.285 -8.196 1.00 94.81 96 VAL A C 1
ATOM 742 O O . VAL A 1 96 ? 5.645 1.770 -8.813 1.00 94.81 96 VAL A O 1
ATOM 745 N N . GLU A 1 97 ? 4.878 0.525 -7.117 1.00 93.00 97 GLU A N 1
ATOM 746 C CA . GLU A 1 97 ? 6.189 0.292 -6.509 1.00 93.00 97 GLU A CA 1
ATOM 747 C C . GLU A 1 97 ? 7.102 -0.454 -7.480 1.00 93.00 97 GLU A C 1
ATOM 749 O O . GLU A 1 97 ? 8.239 -0.039 -7.702 1.00 93.00 97 GLU A O 1
ATOM 754 N N . GLY A 1 98 ? 6.581 -1.487 -8.149 1.00 90.56 98 GLY A N 1
ATOM 755 C CA . GLY A 1 98 ? 7.335 -2.209 -9.165 1.00 90.56 98 GLY A CA 1
ATOM 756 C C . GLY A 1 98 ? 7.719 -1.323 -10.353 1.00 90.56 98 GLY A C 1
ATOM 757 O O . GLY A 1 98 ? 8.788 -1.500 -10.926 1.00 90.56 98 GLY A O 1
ATOM 758 N N . ALA A 1 99 ? 6.847 -0.401 -10.795 1.00 91.75 99 ALA A N 1
ATOM 759 C CA . ALA A 1 99 ? 7.128 0.496 -11.934 1.00 91.75 99 ALA A CA 1
ATOM 760 C C . ALA A 1 99 ? 8.153 1.558 -11.574 1.00 91.75 99 ALA A C 1
ATOM 762 O O . ALA A 1 99 ? 9.146 1.704 -12.277 1.00 91.75 99 ALA A O 1
ATOM 763 N N . MET A 1 100 ? 7.931 2.252 -10.461 1.00 93.56 100 MET A N 1
ATOM 764 C CA . MET A 1 100 ? 8.844 3.276 -9.973 1.00 93.56 100 MET A CA 1
ATOM 765 C C . MET A 1 100 ? 10.218 2.688 -9.663 1.00 93.56 100 MET A C 1
ATOM 767 O O . MET A 1 100 ? 11.219 3.246 -10.088 1.00 93.56 100 MET A O 1
ATOM 771 N N . THR A 1 101 ? 10.289 1.544 -8.982 1.00 92.38 101 THR A N 1
ATOM 772 C CA . THR A 1 101 ? 11.580 0.919 -8.656 1.00 92.38 101 THR A CA 1
ATOM 773 C C . THR A 1 101 ? 12.331 0.494 -9.919 1.00 92.38 101 THR A C 1
ATOM 775 O O . THR A 1 101 ? 13.527 0.755 -10.018 1.00 92.38 101 THR A O 1
ATOM 778 N N . GLY A 1 102 ? 11.635 -0.090 -10.903 1.00 90.38 102 GLY A N 1
ATOM 779 C CA . GLY A 1 102 ? 12.221 -0.444 -12.199 1.00 90.38 102 GLY A CA 1
ATOM 780 C C . GLY A 1 102 ? 12.770 0.776 -12.944 1.00 90.38 102 GLY A C 1
ATOM 781 O O . GLY A 1 102 ? 13.963 0.821 -13.235 1.00 90.38 102 GLY A O 1
ATOM 782 N N . ASP A 1 103 ? 11.939 1.802 -13.160 1.00 91.25 103 ASP A N 1
ATOM 783 C CA . ASP A 1 103 ? 12.331 3.019 -13.884 1.00 91.25 103 ASP A CA 1
ATOM 784 C C . ASP A 1 103 ? 13.494 3.749 -13.187 1.00 91.25 103 ASP A C 1
ATOM 786 O O . ASP A 1 103 ? 14.469 4.123 -13.836 1.00 91.25 103 ASP A O 1
ATOM 790 N N . LEU A 1 104 ? 13.432 3.923 -11.859 1.00 93.25 104 LEU A N 1
ATOM 791 C CA . LEU A 1 104 ? 14.456 4.656 -11.105 1.00 93.25 104 LEU A CA 1
ATOM 792 C C . LEU A 1 104 ? 15.780 3.886 -10.997 1.00 93.25 104 LEU A C 1
ATOM 794 O O . LEU A 1 104 ? 16.825 4.518 -10.867 1.00 93.25 104 LEU A O 1
ATOM 798 N N . SER A 1 105 ? 15.764 2.549 -11.070 1.00 91.62 105 SER A N 1
ATOM 799 C CA . SER A 1 105 ? 16.989 1.731 -11.030 1.00 91.62 105 SER A CA 1
ATOM 800 C C . SER A 1 105 ? 17.900 1.932 -12.246 1.00 91.62 105 SER A C 1
ATOM 802 O O . SER A 1 105 ? 19.103 1.697 -12.160 1.00 91.62 105 SER A O 1
ATOM 804 N N . LEU A 1 106 ? 17.334 2.403 -13.362 1.00 91.38 106 LEU A N 1
ATOM 805 C CA . LEU A 1 106 ? 18.056 2.733 -14.593 1.00 91.38 106 LEU A CA 1
ATOM 806 C C . LEU A 1 106 ? 18.539 4.195 -14.621 1.00 91.38 106 LEU A C 1
ATOM 808 O O . LEU A 1 106 ? 19.156 4.626 -15.596 1.00 91.38 106 LEU A O 1
ATOM 812 N N . MET A 1 107 ? 18.238 4.967 -13.574 1.00 93.69 107 MET A N 1
ATOM 813 C CA . MET A 1 107 ? 18.624 6.369 -13.415 1.00 93.69 107 MET A CA 1
ATOM 814 C C . MET A 1 107 ? 19.743 6.512 -12.370 1.00 93.69 107 MET A C 1
ATOM 816 O O . MET A 1 107 ? 20.343 5.535 -11.925 1.00 93.69 107 MET A O 1
ATOM 820 N N . CYS A 1 108 ? 20.052 7.750 -11.975 1.00 94.25 108 CYS A N 1
ATOM 821 C CA . CYS A 1 108 ? 21.029 8.013 -10.924 1.00 94.25 108 CYS A CA 1
ATOM 822 C C . CYS A 1 108 ? 20.578 7.419 -9.567 1.00 94.25 108 CYS A C 1
ATOM 824 O O . CYS A 1 108 ? 19.386 7.479 -9.238 1.00 94.25 108 CYS A O 1
ATOM 826 N N . PRO A 1 109 ? 21.506 6.883 -8.752 1.00 92.31 109 PRO A N 1
ATOM 827 C CA . PRO A 1 109 ? 21.191 6.193 -7.495 1.00 92.31 109 PRO A CA 1
ATOM 828 C C . PRO A 1 109 ? 20.452 7.068 -6.468 1.00 92.31 109 PRO A C 1
ATOM 830 O O . PRO A 1 109 ? 19.709 6.562 -5.625 1.00 92.31 109 PRO A O 1
ATOM 833 N N . GLU A 1 110 ? 20.586 8.388 -6.553 1.00 95.88 110 GLU A N 1
ATOM 834 C CA . GLU A 1 110 ? 19.891 9.345 -5.697 1.00 95.88 110 GLU A CA 1
ATOM 835 C C . GLU A 1 110 ? 18.367 9.269 -5.862 1.00 95.88 110 GLU A C 1
ATOM 837 O O . GLU A 1 110 ? 17.631 9.515 -4.906 1.00 95.88 110 GLU A O 1
ATOM 842 N N . PHE A 1 111 ? 17.869 8.893 -7.044 1.00 94.19 111 PHE A N 1
ATOM 843 C CA . PHE A 1 111 ? 16.434 8.804 -7.307 1.00 94.19 111 PHE A CA 1
ATOM 844 C C . PHE A 1 111 ? 15.782 7.622 -6.588 1.00 94.19 111 PHE A C 1
ATOM 846 O O . PHE A 1 111 ? 14.773 7.801 -5.902 1.00 94.19 111 PHE A O 1
ATOM 853 N N . ILE A 1 112 ? 16.372 6.426 -6.683 1.00 95.50 112 ILE A N 1
ATOM 854 C CA . ILE A 1 112 ? 15.875 5.246 -5.961 1.00 95.50 112 ILE A CA 1
ATOM 855 C C . ILE A 1 112 ? 16.045 5.407 -4.445 1.00 95.50 112 ILE A C 1
ATOM 857 O O . ILE A 1 112 ? 15.164 5.013 -3.675 1.00 95.50 112 ILE A O 1
ATOM 861 N N . GLN A 1 113 ? 17.124 6.064 -4.006 1.00 94.50 113 GLN A N 1
ATOM 862 C CA . GLN A 1 113 ? 17.328 6.403 -2.600 1.00 94.50 113 GLN A CA 1
ATOM 863 C C . GLN A 1 113 ? 16.262 7.384 -2.100 1.00 94.50 113 GLN A C 1
ATOM 865 O O . GLN A 1 113 ? 15.684 7.161 -1.037 1.00 94.50 113 GLN A O 1
ATOM 870 N N . SER A 1 114 ? 15.967 8.444 -2.858 1.00 96.31 114 SER A N 1
ATOM 871 C CA . SER A 1 114 ? 14.933 9.426 -2.513 1.00 96.31 114 SER A CA 1
ATOM 872 C C . SER A 1 114 ? 13.545 8.787 -2.444 1.00 96.31 114 SER A C 1
ATOM 874 O O . SER A 1 114 ? 12.817 9.005 -1.475 1.00 96.31 114 SER A O 1
ATOM 876 N N . PHE A 1 115 ? 13.205 7.931 -3.410 1.00 94.38 115 PHE A N 1
ATOM 877 C CA . PHE A 1 115 ? 11.947 7.185 -3.419 1.00 94.38 115 PHE A CA 1
ATOM 878 C C . PHE A 1 115 ? 11.811 6.275 -2.189 1.00 94.38 115 PHE A C 1
ATOM 880 O O . PHE A 1 115 ? 10.812 6.339 -1.471 1.00 94.38 115 PHE A O 1
ATOM 887 N N . SER A 1 116 ? 12.855 5.502 -1.880 1.00 94.25 116 SER A N 1
ATOM 888 C CA . SER A 1 116 ? 12.889 4.614 -0.710 1.00 94.25 116 SER A CA 1
ATOM 889 C C . SER A 1 116 ? 12.810 5.390 0.609 1.00 94.25 116 SER A C 1
ATOM 891 O O . SER A 1 116 ? 12.067 5.011 1.516 1.00 94.25 116 SER A O 1
ATOM 893 N N . ALA A 1 117 ? 13.527 6.514 0.711 1.00 95.75 117 ALA A N 1
ATOM 894 C CA . ALA A 1 117 ? 13.459 7.406 1.865 1.00 95.75 117 ALA A CA 1
ATOM 895 C C . ALA A 1 117 ? 12.051 7.993 2.041 1.00 95.75 117 ALA A C 1
ATOM 897 O O . ALA A 1 117 ? 11.555 8.065 3.165 1.00 95.75 117 ALA A O 1
ATOM 898 N N . GLY A 1 118 ? 11.378 8.354 0.945 1.00 95.25 118 GLY A N 1
ATOM 899 C CA . GLY A 1 118 ? 9.988 8.805 0.950 1.00 95.25 118 GLY A CA 1
ATOM 900 C C . GLY A 1 118 ? 9.018 7.737 1.463 1.00 95.25 118 GLY A C 1
ATOM 901 O O . GLY A 1 118 ? 8.173 8.034 2.310 1.00 95.25 118 GLY A O 1
ATOM 902 N N . MET A 1 119 ? 9.169 6.482 1.024 1.00 92.38 119 MET A N 1
ATOM 903 C CA . MET A 1 119 ? 8.370 5.358 1.534 1.00 92.38 119 MET A CA 1
ATOM 904 C C . MET A 1 119 ? 8.588 5.141 3.037 1.00 92.38 119 MET A C 1
ATOM 906 O O . MET A 1 119 ? 7.622 5.049 3.799 1.00 92.38 119 MET A O 1
ATOM 910 N N . ALA A 1 120 ? 9.846 5.143 3.489 1.00 94.00 120 ALA A N 1
ATOM 911 C CA . ALA A 1 120 ? 10.180 5.017 4.906 1.00 94.00 120 ALA A CA 1
ATOM 912 C C . ALA A 1 120 ? 9.598 6.173 5.740 1.00 94.00 120 ALA A C 1
ATOM 914 O O . ALA A 1 120 ? 8.990 5.943 6.789 1.00 94.00 120 ALA A O 1
ATOM 915 N N . ALA A 1 121 ? 9.717 7.411 5.252 1.00 95.38 121 ALA A N 1
ATOM 916 C CA . ALA A 1 121 ? 9.154 8.591 5.901 1.00 95.38 121 ALA A CA 1
ATOM 917 C C . ALA A 1 121 ? 7.622 8.508 6.010 1.00 95.38 121 ALA A C 1
ATOM 919 O O . ALA A 1 121 ? 7.071 8.785 7.073 1.00 95.38 121 ALA A O 1
ATOM 920 N N . SER A 1 122 ? 6.929 8.057 4.960 1.00 92.50 122 SER A N 1
ATOM 921 C CA . SER A 1 122 ? 5.478 7.821 4.984 1.00 92.50 122 SER A CA 1
ATOM 922 C C . SER A 1 122 ? 5.072 6.797 6.054 1.00 92.50 122 SER A C 1
ATOM 924 O O . SER A 1 122 ? 4.127 7.026 6.819 1.00 92.50 122 SER A O 1
ATOM 926 N N . GLY A 1 123 ? 5.823 5.698 6.183 1.00 89.25 123 GLY A N 1
ATOM 927 C CA . GLY A 1 123 ? 5.616 4.699 7.236 1.00 89.25 123 GLY A CA 1
ATOM 928 C C . GLY A 1 123 ? 5.824 5.265 8.646 1.00 89.25 123 GLY A C 1
ATOM 929 O O . GLY A 1 123 ? 5.011 5.016 9.545 1.00 89.25 123 GLY A O 1
ATOM 930 N N . ALA A 1 124 ? 6.861 6.085 8.833 1.00 93.38 124 ALA A N 1
ATOM 931 C CA . ALA A 1 124 ? 7.136 6.762 10.098 1.00 93.38 124 ALA A CA 1
ATOM 932 C C . ALA A 1 124 ? 6.030 7.766 10.464 1.00 93.38 124 ALA A C 1
ATOM 934 O O . ALA A 1 124 ? 5.524 7.730 11.586 1.00 93.38 124 ALA A O 1
ATOM 935 N N . ILE A 1 125 ? 5.592 8.599 9.512 1.00 92.44 125 ILE A N 1
ATOM 936 C CA . ILE A 1 125 ? 4.486 9.554 9.691 1.00 92.44 125 ILE A CA 1
ATOM 937 C C . ILE A 1 125 ? 3.193 8.814 10.045 1.00 92.44 125 ILE A C 1
ATOM 939 O O . ILE A 1 125 ? 2.508 9.188 10.994 1.00 92.44 125 ILE A O 1
ATOM 943 N N . THR A 1 126 ? 2.878 7.731 9.332 1.00 87.69 126 THR A N 1
ATOM 944 C CA . THR A 1 126 ? 1.695 6.902 9.605 1.00 87.69 126 THR A CA 1
ATOM 945 C C . THR A 1 126 ? 1.741 6.321 11.022 1.00 87.69 126 THR A C 1
ATOM 947 O O . THR A 1 126 ? 0.747 6.357 11.747 1.00 87.69 126 THR A O 1
ATOM 950 N N . SER A 1 127 ? 2.899 5.822 11.455 1.00 88.19 127 SER A N 1
ATOM 951 C CA . SER A 1 127 ? 3.081 5.273 12.805 1.00 88.19 127 SER A CA 1
ATOM 952 C C . SER A 1 127 ? 2.956 6.349 13.885 1.00 88.19 127 SER A C 1
ATOM 954 O O . SER A 1 127 ? 2.266 6.144 14.884 1.00 88.19 127 SER A O 1
ATOM 956 N N . ALA A 1 128 ? 3.558 7.521 13.666 1.00 90.88 128 ALA A N 1
ATOM 957 C CA . ALA A 1 128 ? 3.426 8.666 14.560 1.00 90.88 128 ALA A CA 1
ATOM 958 C C . ALA A 1 128 ? 1.961 9.108 14.685 1.00 90.88 128 ALA A C 1
ATOM 960 O O . ALA A 1 128 ? 1.471 9.297 15.797 1.00 90.88 128 ALA A O 1
ATOM 961 N N . LEU A 1 129 ? 1.235 9.186 13.565 1.00 86.75 129 LEU A N 1
ATOM 962 C CA . LEU A 1 129 ? -0.187 9.519 13.555 1.00 86.75 129 LEU A CA 1
ATOM 963 C C . LEU A 1 129 ? -1.005 8.505 14.362 1.00 86.75 129 LEU A C 1
ATOM 965 O O . LEU A 1 129 ? -1.818 8.911 15.187 1.00 86.75 129 LEU A O 1
ATOM 969 N N . ARG A 1 130 ? -0.741 7.200 14.203 1.00 83.31 130 ARG A N 1
ATOM 970 C CA . ARG A 1 130 ? -1.394 6.142 14.996 1.00 83.31 130 ARG A CA 1
ATOM 971 C C . ARG A 1 130 ? -1.188 6.358 16.497 1.00 83.31 130 ARG A C 1
ATOM 973 O O . ARG A 1 130 ? -2.150 6.287 17.260 1.00 83.31 130 ARG A O 1
ATOM 980 N N . LEU A 1 131 ? 0.043 6.649 16.923 1.00 87.94 131 LEU A N 1
ATOM 981 C CA . LEU A 1 131 ? 0.364 6.902 18.332 1.00 87.94 131 LEU A CA 1
ATOM 982 C C . LEU A 1 131 ? -0.349 8.146 18.871 1.00 87.94 131 LEU A C 1
ATOM 984 O O . LEU A 1 131 ? -0.915 8.092 19.962 1.00 87.94 131 LEU A O 1
ATOM 988 N N . VAL A 1 132 ? -0.366 9.240 18.104 1.00 87.50 132 VAL A N 1
ATOM 989 C CA . VAL A 1 132 ? -1.074 10.476 18.474 1.00 87.50 132 VAL A CA 1
ATOM 990 C C . VAL A 1 132 ? -2.573 10.219 18.619 1.00 87.50 132 VAL A C 1
ATOM 992 O O . VAL A 1 132 ? -3.159 10.599 19.632 1.00 87.50 132 VAL A O 1
ATOM 995 N N . THR A 1 133 ? -3.192 9.527 17.658 1.00 83.56 133 THR A N 1
ATOM 996 C CA . THR A 1 133 ? -4.607 9.137 17.723 1.00 83.56 133 THR A CA 1
ATOM 997 C C . THR A 1 133 ? -4.879 8.297 18.966 1.00 83.56 133 THR A C 1
ATOM 999 O O . THR A 1 133 ? -5.790 8.609 19.732 1.00 83.56 133 THR A O 1
ATOM 1002 N N . LYS A 1 134 ? -4.062 7.273 19.228 1.00 80.19 134 LYS A N 1
ATOM 1003 C CA . LYS A 1 134 ? -4.220 6.428 20.412 1.00 80.19 134 LYS A CA 1
ATOM 1004 C C . LYS A 1 134 ? -4.126 7.244 21.702 1.00 80.19 134 LYS A C 1
ATOM 1006 O O . LYS A 1 134 ? -5.044 7.180 22.511 1.00 80.19 134 LYS A O 1
ATOM 1011 N N . ALA A 1 135 ? -3.098 8.076 21.856 1.00 83.69 135 ALA A N 1
ATOM 1012 C CA . ALA A 1 135 ? -2.917 8.916 23.040 1.00 83.69 135 ALA A CA 1
ATOM 1013 C C . ALA A 1 135 ? -4.077 9.910 23.255 1.00 83.69 135 ALA A C 1
ATOM 1015 O O . ALA A 1 135 ? -4.498 10.141 24.391 1.00 83.69 135 ALA A O 1
ATOM 1016 N N . ALA A 1 136 ? -4.622 10.476 22.174 1.00 83.69 136 ALA A N 1
ATOM 1017 C CA . ALA A 1 136 ? -5.750 11.402 22.237 1.00 83.69 136 ALA A CA 1
ATOM 1018 C C . ALA A 1 136 ? -7.057 10.716 22.682 1.00 83.69 136 ALA A C 1
ATOM 1020 O O . ALA A 1 136 ? -7.791 11.267 23.505 1.00 83.69 136 ALA A O 1
ATOM 1021 N N . PHE A 1 137 ? -7.344 9.508 22.183 1.00 74.44 137 PHE A N 1
ATOM 1022 C CA . PHE A 1 137 ? -8.604 8.801 22.456 1.00 74.44 137 PHE A CA 1
ATOM 1023 C C . PHE A 1 137 ? -8.560 7.870 23.679 1.00 74.44 137 PHE A C 1
ATOM 1025 O O . PHE A 1 137 ? -9.594 7.639 24.307 1.00 74.44 137 PHE A O 1
ATOM 1032 N N . GLU A 1 138 ? -7.386 7.390 24.092 1.00 63.75 138 GLU A N 1
ATOM 1033 C CA . GLU A 1 138 ? -7.206 6.573 25.303 1.00 63.75 138 GLU A CA 1
ATOM 1034 C C . GLU A 1 138 ? -7.612 7.348 26.571 1.00 63.75 138 GLU A C 1
ATOM 1036 O O . GLU A 1 138 ? -8.252 6.797 27.471 1.00 63.75 138 GLU A O 1
ATOM 1041 N N . LYS A 1 139 ? -7.390 8.671 26.582 1.00 55.03 139 LYS A N 1
ATOM 1042 C CA . LYS A 1 139 ? -7.783 9.571 27.679 1.00 55.03 139 LYS A CA 1
ATOM 1043 C C . LYS A 1 139 ? -9.304 9.663 27.893 1.00 55.03 139 LYS A C 1
ATOM 1045 O O . LYS A 1 139 ? -9.735 9.877 29.024 1.00 55.03 139 LYS A O 1
ATOM 1050 N N . SER A 1 140 ? -10.119 9.449 26.854 1.00 54.53 140 SER A N 1
ATOM 1051 C CA . SER A 1 140 ? -11.590 9.424 26.980 1.00 54.53 140 SER A CA 1
ATOM 1052 C C . SER A 1 140 ? -12.125 8.115 27.570 1.00 54.53 140 SER A C 1
ATOM 1054 O O . SER A 1 140 ? -13.214 8.102 28.138 1.00 54.53 140 SER A O 1
ATOM 1056 N N . ARG A 1 141 ? -11.371 7.010 27.475 1.00 51.84 141 ARG A N 1
ATOM 1057 C CA . ARG A 1 141 ? -11.811 5.681 27.937 1.00 51.84 141 ARG A CA 1
ATOM 1058 C C . ARG A 1 141 ? -11.464 5.406 29.404 1.00 51.84 141 ARG A C 1
ATOM 1060 O O . ARG A 1 141 ? -12.199 4.682 30.070 1.00 51.84 141 ARG A O 1
ATOM 1067 N N . ASP A 1 142 ? -10.385 6.001 29.917 1.00 52.25 142 ASP A N 1
ATOM 1068 C CA . ASP A 1 142 ? -9.843 5.682 31.250 1.00 52.25 142 ASP A CA 1
ATOM 1069 C C . ASP A 1 142 ? -10.285 6.654 32.371 1.00 52.25 142 ASP A C 1
ATOM 1071 O O . ASP A 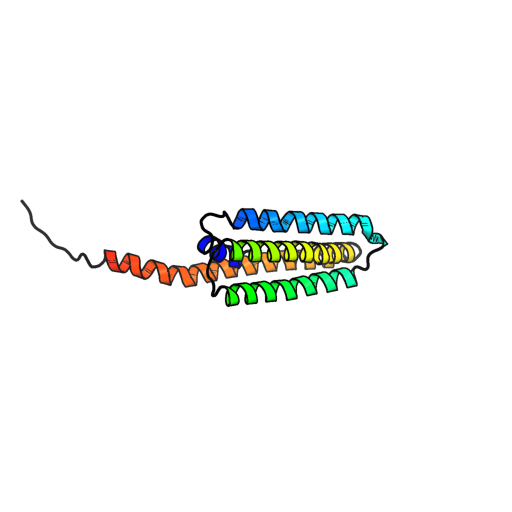1 142 ? -10.255 6.312 33.558 1.00 52.25 142 ASP A O 1
ATOM 1075 N N . GLY A 1 143 ? -10.797 7.842 32.017 1.00 47.56 143 GLY A N 1
ATOM 1076 C CA . GLY A 1 143 ? -11.333 8.817 32.982 1.00 47.56 143 GLY A CA 1
ATOM 1077 C C . GLY A 1 143 ? -12.552 8.310 33.768 1.00 47.56 143 GLY A C 1
ATOM 1078 O O . GLY A 1 143 ? -12.719 8.646 34.941 1.00 47.56 143 GLY A O 1
ATOM 1079 N N . LEU A 1 144 ? -13.359 7.427 33.169 1.00 45.50 144 LEU A N 1
ATOM 1080 C CA . LEU A 1 144 ? -14.557 6.865 33.803 1.00 45.50 144 LEU A CA 1
ATOM 1081 C C . LEU A 1 144 ? -14.227 5.742 34.805 1.00 45.50 144 LEU A C 1
ATOM 1083 O O . LEU A 1 144 ? -14.950 5.544 35.780 1.00 45.50 144 LEU A O 1
ATOM 1087 N N . ARG A 1 145 ? -13.098 5.039 34.623 1.00 45.59 145 ARG A N 1
ATOM 1088 C CA . ARG A 1 145 ? -12.698 3.911 35.482 1.00 45.59 145 ARG A CA 1
ATOM 1089 C C . ARG A 1 145 ? -11.935 4.347 36.734 1.00 45.59 145 ARG A C 1
ATOM 1091 O O . ARG A 1 145 ? -12.045 3.684 37.760 1.00 45.59 145 ARG A O 1
ATOM 1098 N N . ARG A 1 146 ? -11.236 5.491 36.695 1.00 47.06 146 ARG A N 1
ATOM 1099 C CA . ARG A 1 146 ? -10.587 6.087 37.884 1.00 47.06 146 ARG A CA 1
ATOM 1100 C C . ARG A 1 146 ? -11.527 6.969 38.719 1.00 47.06 146 ARG A C 1
ATOM 1102 O O . ARG A 1 146 ? -11.286 7.134 39.913 1.00 47.06 146 ARG A O 1
ATOM 1109 N N . GLY A 1 147 ? -12.619 7.474 38.134 1.00 49.91 147 GLY A N 1
ATOM 1110 C CA . GLY A 1 147 ? -13.674 8.197 38.862 1.00 49.91 147 GLY A CA 1
ATOM 1111 C C . GLY A 1 147 ? -14.516 7.304 39.786 1.00 49.91 147 GLY A C 1
ATOM 1112 O O . GLY A 1 147 ? -14.920 7.740 40.863 1.00 49.91 147 GLY A O 1
ATOM 1113 N N . ALA A 1 148 ? -14.706 6.031 39.417 1.00 43.44 148 ALA A N 1
ATOM 1114 C CA . ALA A 1 148 ? -15.426 5.046 40.229 1.00 43.44 148 ALA A CA 1
ATOM 1115 C C . ALA A 1 148 ? -14.610 4.515 41.427 1.00 43.44 148 ALA A C 1
ATOM 1117 O O . ALA A 1 148 ? -15.190 4.099 42.425 1.00 43.44 148 ALA A O 1
ATOM 1118 N N . SER A 1 149 ? -13.273 4.574 41.381 1.00 46.78 149 SER A N 1
ATOM 1119 C CA . SER A 1 149 ? -12.402 4.152 42.491 1.00 46.78 149 SER A CA 1
ATOM 1120 C C . SER A 1 149 ? -12.089 5.259 43.509 1.00 46.78 149 SER A C 1
ATOM 1122 O O . SER A 1 149 ? -11.382 5.003 44.478 1.00 46.78 149 SER A O 1
ATOM 1124 N N . MET A 1 150 ? -12.575 6.490 43.299 1.00 41.62 150 MET A N 1
ATOM 1125 C CA . MET A 1 150 ? -12.275 7.648 44.162 1.00 41.62 150 MET A CA 1
ATOM 1126 C C . MET A 1 150 ? -13.483 8.142 44.984 1.00 41.62 150 MET A C 1
ATOM 1128 O O . MET A 1 150 ? -13.335 9.053 45.790 1.00 41.62 150 MET A O 1
ATOM 1132 N N . HIS A 1 151 ? -14.657 7.513 44.833 1.00 37.59 151 HIS A N 1
ATOM 1133 C CA . HIS A 1 151 ? -15.855 7.781 45.648 1.00 37.59 151 HIS A CA 1
ATOM 1134 C C . HIS A 1 151 ? -16.053 6.810 46.819 1.00 37.59 151 HIS A C 1
ATOM 1136 O O . HIS A 1 151 ? -17.085 6.852 47.482 1.00 37.59 151 HIS A O 1
ATOM 1142 N N . GLN A 1 152 ? -15.057 5.983 47.143 1.00 41.91 152 GLN A N 1
ATOM 1143 C CA . GLN A 1 152 ?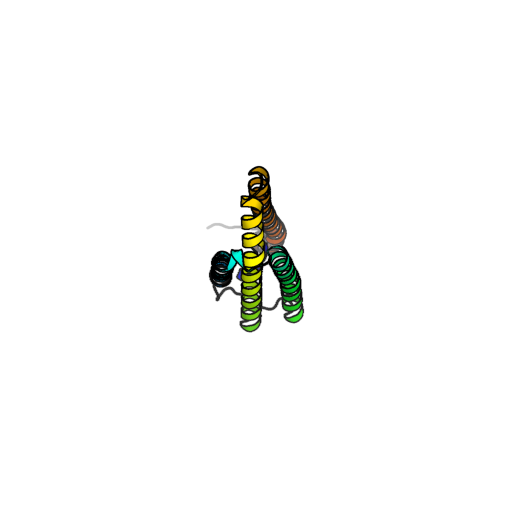 -15.035 5.279 48.425 1.00 41.91 152 GLN A CA 1
ATOM 1144 C C . GLN A 1 152 ? -14.158 6.049 49.420 1.00 41.91 152 GLN A C 1
ATOM 1146 O O . GLN A 1 152 ? -13.093 5.612 49.853 1.00 41.91 152 GLN A O 1
ATOM 1151 N N . ILE A 1 153 ? -14.621 7.253 49.764 1.00 38.41 153 ILE A N 1
ATOM 1152 C CA . ILE A 1 153 ? -14.191 7.963 50.967 1.00 38.41 153 ILE A CA 1
ATOM 1153 C C . ILE A 1 153 ? -14.687 7.129 52.169 1.00 38.41 153 ILE A C 1
ATOM 1155 O O . ILE A 1 153 ? -15.888 7.026 52.388 1.00 38.41 153 ILE A O 1
ATOM 1159 N N . LYS A 1 154 ? -13.737 6.448 52.838 1.00 43.84 154 LYS A N 1
ATOM 1160 C CA . LYS A 1 154 ? -13.511 6.236 54.303 1.00 43.84 154 LYS A CA 1
ATOM 1161 C C . LYS A 1 154 ? -14.634 6.715 55.276 1.00 43.84 154 LYS A C 1
ATOM 1163 O O . LYS A 1 154 ? -15.238 7.727 54.944 1.00 43.84 154 LYS A O 1
ATOM 1168 N N . PRO A 1 155 ? -14.773 6.253 56.558 1.00 49.69 155 PRO A N 1
ATOM 1169 C CA . PRO A 1 155 ? -13.794 5.559 57.424 1.00 49.69 155 PRO A CA 1
ATOM 1170 C C . PRO A 1 155 ? -14.449 4.583 58.476 1.00 49.69 155 PRO A C 1
ATOM 1172 O O . PRO A 1 155 ? -15.340 3.842 58.089 1.00 49.69 155 PRO A O 1
ATOM 1175 N N . PRO A 1 156 ? -13.996 4.488 59.753 1.00 63.62 156 PRO A N 1
ATOM 1176 C CA . PRO A 1 156 ? -13.264 3.367 60.364 1.00 63.62 156 PRO A CA 1
ATOM 1177 C C . PRO A 1 156 ? -14.104 2.588 61.411 1.00 63.62 156 PRO A C 1
ATOM 1179 O O . PRO A 1 156 ? -15.248 2.938 61.652 1.00 63.62 156 PRO A O 1
ATOM 1182 N N . ILE A 1 157 ? -13.529 1.582 62.088 1.00 41.72 157 ILE A N 1
ATOM 1183 C CA . ILE A 1 157 ? -13.479 1.445 63.568 1.00 41.72 157 ILE A CA 1
ATOM 1184 C C . ILE A 1 157 ? -13.047 0.019 63.967 1.00 41.72 157 ILE A C 1
ATOM 1186 O O . ILE A 1 157 ? -13.476 -0.982 63.405 1.00 41.72 157 ILE A O 1
ATOM 1190 N N . ARG A 1 158 ? -12.136 0.012 64.946 1.00 47.19 158 ARG A N 1
ATOM 1191 C CA . ARG A 1 158 ? -11.631 -1.091 65.773 1.00 47.19 158 ARG A CA 1
ATOM 1192 C C . ARG A 1 158 ? -12.741 -1.963 66.375 1.00 47.19 158 ARG A C 1
ATOM 1194 O O . ARG A 1 158 ? -13.693 -1.408 66.907 1.00 47.19 158 ARG A O 1
ATOM 1201 N N . SER A 1 159 ? -12.474 -3.257 66.512 1.00 51.97 159 SER A N 1
ATOM 1202 C CA . SER A 1 159 ? -12.094 -3.902 67.788 1.00 51.97 159 SER A CA 1
ATOM 1203 C C . SER A 1 159 ? -11.782 -5.364 67.529 1.00 51.97 159 SER A C 1
ATOM 1205 O O . SER A 1 159 ? -12.688 -6.036 66.988 1.00 51.97 159 SER A O 1
#

InterPro domains:
  IPR002259 Equilibrative nucleoside transporter [PTHR10332] (1-143)

pLDDT: mean 81.8, std 16.08, range [37.59, 96.94]

Secondary structure (DSSP, 8-state):
-GGGHHHHHHH-TTS-HHHHHHHHHHHHHHHHHHHHHHTGGGS-HHHHHHHHHHHHHHHHHHHHHHHHHTTT--SHHHHHHHHHHHHHHHHHHHHHHHHHHHHHHTS-HHHHHHHHHHHHHHHHHHHHHHHHHHHHHHHHHHHHHHHTTS---------

Radius of gyration: 22.51 Å; chains: 1; bounding box: 44×24×91 Å

Organism: Triticum turgidum subsp. durum (NCBI:txid4567)

Foldseek 3Di:
DVQCVVLVCVQCVPPPLVVLLCVLQAVLLVVLLVVCVVVVVPDDLVVLLVQLVVLVVVLVVQLVVLCVVCVSHHDPVSSVSNSVSSNSNSNSNSSNVSSQCVVCVVDDPVSNVVVVVVVVVVVVVSVVVSVVVCVVVVVVVCVVVVVVVPPPDDDDDDD